Protein AF-D8QRM8-F1 (afdb_monomer)

pLDDT: mean 82.13, std 10.17, range [44.44, 94.38]

Secondary structure (DSSP, 8-state):
-------GGGTTHHHHHHHHHH-TTTHHHHHHHHHHHHHHH-TT--STTHHHHHHHHHHHHHHHHHHHHHH--SSSHHHHHHHHHHHHHIIIIIHHHHTT--HHHHHHHHHHHHHHHHHHHHHHHHTTPPPPHHHHHHHHHHHHT-

InterPro domains:
  IPR023175 Vta1/Callose synthase, N-terminal domain superfamily [G3DSA:1.25.40.270] (1-137)
  IPR039431 Vta1/callose synthase, N-terminal [PF04652] (28-131)

Radius of gyration: 15.78 Å; Cα contacts (8 Å, |Δi|>4): 119; chains: 1; bounding box: 40×34×38 Å

Organism: Selaginella moellendorffii (NCBI:txid88036)

Mean predicted aligned error: 7.05 Å

Solvent-accessible surface area (backbone atoms only — not comparable to full-atom values): 8288 Å² total; per-residue (Å²): 136,79,77,75,74,64,32,79,94,45,54,76,44,48,56,41,50,55,54,21,74,73,35,87,82,53,32,52,61,35,46,49,44,37,49,53,50,50,40,71,77,39,74,84,37,79,54,77,60,36,48,59,52,50,53,54,52,48,61,46,44,68,69,36,46,63,62,43,62,71,68,55,87,56,96,44,70,37,57,44,39,50,56,48,49,52,55,47,40,52,67,42,44,54,43,33,62,75,67,66,50,57,71,68,59,46,52,50,34,51,55,50,50,53,52,50,50,55,42,32,55,53,40,16,56,74,70,73,51,78,80,55,68,68,59,53,47,55,48,52,53,52,65,73,73,108

Foldseek 3Di:
DPDPPDAPLLVVLVLLQVLLVVDPQLVLLSLVVSLVVLCVSCVPLPGVCSVVVSVVSVVVSVVVVVVNVVSDPDPFSLVVLLVVLVVLCVVQAVVCVVVVHDPVSNVSSLVSSVSSVVSSVVRCVVVVHDHDPVSVVSVVVSVVVD

Sequence (146 aa):
FDSEVVPSSLGPIAAILRVAKTANEWLYLCRFYAYDRAHYDDPSSSGRGVRQFKTALLLRLEKDEEPSRLARRERSDAREMQRFYQNYYDKHVRASEADHQDRASLAKAYQTAGILFDVLTSVTRQDGAEVDSEVLFLFVVYVLAK

Structure (mmCIF, N/CA/C/O backbone):
data_AF-D8QRM8-F1
#
_entry.id   AF-D8QRM8-F1
#
loop_
_atom_site.group_PDB
_atom_site.id
_atom_site.type_symbol
_atom_site.label_atom_id
_atom_site.label_alt_id
_atom_site.label_comp_id
_atom_site.label_asym_id
_atom_site.label_entity_id
_atom_site.label_seq_id
_atom_site.pdbx_PDB_ins_code
_atom_site.Cartn_x
_atom_site.Cartn_y
_atom_site.Cartn_z
_atom_site.occupancy
_atom_site.B_iso_or_equiv
_atom_site.auth_seq_id
_atom_site.auth_comp_id
_atom_site.auth_asym_id
_atom_site.auth_atom_id
_atom_site.pdbx_PDB_model_num
ATOM 1 N N . PHE A 1 1 ? -0.800 -11.948 9.578 1.00 47.16 1 PHE A N 1
ATOM 2 C CA . PHE A 1 1 ? -1.708 -11.692 8.446 1.00 47.16 1 PHE A CA 1
ATOM 3 C C . PHE A 1 1 ? -1.037 -12.210 7.189 1.00 47.16 1 PHE A C 1
ATOM 5 O O . PHE A 1 1 ? -0.655 -11.458 6.302 1.00 47.16 1 PHE A O 1
ATOM 12 N N . ASP A 1 2 ? -0.819 -13.517 7.160 1.00 44.44 2 ASP A N 1
ATOM 13 C CA . ASP A 1 2 ? -0.579 -14.200 5.905 1.00 44.44 2 ASP A CA 1
ATOM 14 C C . ASP A 1 2 ? -1.957 -14.672 5.451 1.00 44.44 2 ASP A C 1
ATOM 16 O O . ASP A 1 2 ? -2.661 -15.340 6.202 1.00 44.44 2 ASP A O 1
ATOM 20 N N . SER A 1 3 ? -2.378 -14.207 4.275 1.00 46.16 3 SER A N 1
ATOM 21 C CA . SER A 1 3 ? -3.518 -14.749 3.530 1.00 46.16 3 SER A CA 1
ATOM 22 C C . SER A 1 3 ? -4.878 -14.826 4.239 1.00 46.16 3 SER A C 1
ATOM 24 O O . SER A 1 3 ? -5.581 -15.820 4.061 1.00 46.16 3 SER A O 1
ATOM 26 N N . GLU A 1 4 ? -5.332 -13.789 4.951 1.00 54.47 4 GLU A N 1
ATOM 27 C CA . GLU A 1 4 ? -6.791 -13.631 4.979 1.00 54.47 4 GLU A CA 1
ATOM 28 C C . GLU A 1 4 ? -7.234 -13.407 3.538 1.00 54.47 4 GLU A C 1
ATOM 30 O O . GLU A 1 4 ? -6.805 -12.464 2.869 1.00 54.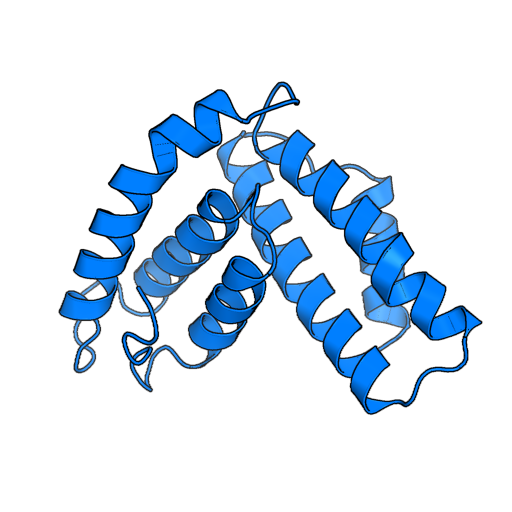47 4 GLU A O 1
ATOM 35 N N . VAL A 1 5 ? -7.990 -14.379 3.036 1.00 72.31 5 VAL A N 1
ATOM 36 C CA . VAL A 1 5 ? -8.502 -14.404 1.676 1.00 72.31 5 VAL A CA 1
ATOM 37 C C . VAL A 1 5 ? -9.318 -13.136 1.504 1.00 72.31 5 VAL A C 1
ATOM 39 O O . VAL A 1 5 ? -10.386 -12.997 2.098 1.00 72.31 5 VAL A O 1
ATOM 42 N N . VAL A 1 6 ? -8.784 -12.198 0.722 1.00 83.00 6 VAL A N 1
ATOM 43 C CA . VAL A 1 6 ? -9.521 -10.998 0.338 1.00 83.00 6 VAL A CA 1
ATOM 44 C C . VAL A 1 6 ? -10.848 -11.477 -0.250 1.00 83.00 6 VAL A C 1
ATOM 46 O O . VAL A 1 6 ? -10.819 -12.297 -1.176 1.00 83.00 6 VAL A O 1
ATOM 49 N N . PRO A 1 7 ? -11.998 -11.038 0.294 1.00 86.81 7 PRO A N 1
ATOM 50 C CA . PRO A 1 7 ? -13.297 -11.441 -0.219 1.00 86.81 7 PRO A CA 1
ATOM 51 C C . PRO A 1 7 ? -13.357 -11.241 -1.731 1.00 86.81 7 PRO A C 1
ATOM 53 O O . PRO A 1 7 ? -12.840 -10.250 -2.244 1.00 86.81 7 PRO A O 1
ATOM 56 N N . SER A 1 8 ? -13.994 -12.155 -2.463 1.00 85.19 8 SER A N 1
ATOM 57 C CA . SER A 1 8 ? -14.043 -12.087 -3.932 1.00 85.19 8 SER A CA 1
ATOM 58 C C . SER A 1 8 ? -14.671 -10.786 -4.445 1.00 85.19 8 SER A C 1
ATOM 60 O O . SER A 1 8 ? -14.282 -10.292 -5.500 1.00 85.19 8 SER A O 1
ATOM 62 N N . SER A 1 9 ? -15.594 -10.199 -3.676 1.00 84.25 9 SER A N 1
ATOM 63 C CA . SER A 1 9 ? -16.193 -8.885 -3.942 1.00 84.25 9 SER A CA 1
ATOM 64 C C . SER A 1 9 ? -15.204 -7.718 -3.835 1.00 84.25 9 SER A C 1
ATOM 66 O O . SER A 1 9 ? -15.473 -6.649 -4.365 1.00 84.25 9 SER A O 1
ATOM 68 N N . LEU A 1 10 ? -14.057 -7.919 -3.184 1.00 84.31 10 LEU A N 1
ATOM 69 C CA . LEU A 1 10 ? -12.993 -6.937 -2.970 1.00 84.31 10 LEU A CA 1
ATOM 70 C C . LEU A 1 10 ? -11.716 -7.295 -3.752 1.00 84.31 10 LEU A C 1
ATOM 72 O O . LEU A 1 10 ? -10.612 -6.911 -3.367 1.00 84.31 10 LEU A O 1
ATOM 76 N N . GLY A 1 11 ? -11.846 -8.026 -4.865 1.00 80.62 11 GLY A N 1
ATOM 77 C CA . GLY A 1 11 ? -10.725 -8.487 -5.696 1.00 80.62 11 GLY A CA 1
ATOM 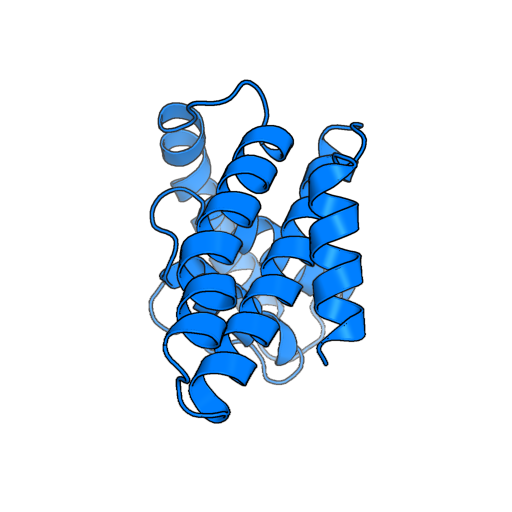78 C C . GLY A 1 11 ? -9.635 -7.437 -5.996 1.00 80.62 11 GLY A C 1
ATOM 79 O O . GLY A 1 11 ? -8.453 -7.755 -5.830 1.00 80.62 11 GLY A O 1
ATOM 80 N N . PRO A 1 12 ? -9.970 -6.182 -6.366 1.00 80.81 12 PRO A N 1
ATOM 81 C CA . PRO A 1 12 ? -8.976 -5.126 -6.593 1.00 80.81 12 PRO A CA 1
ATOM 82 C C . PRO A 1 12 ? -8.085 -4.822 -5.374 1.00 80.81 12 PRO A C 1
ATOM 84 O O . PRO A 1 12 ? -6.897 -4.532 -5.526 1.00 80.81 12 PRO A O 1
ATOM 87 N N . ILE A 1 13 ? -8.610 -4.977 -4.155 1.00 85.94 13 ILE A N 1
ATOM 88 C CA . ILE A 1 13 ? -7.898 -4.703 -2.893 1.00 85.94 13 ILE A CA 1
ATOM 89 C C . ILE A 1 13 ? -6.773 -5.714 -2.653 1.00 85.94 13 ILE A C 1
ATOM 91 O O . ILE A 1 13 ? -5.748 -5.394 -2.047 1.00 85.94 13 ILE A O 1
ATOM 95 N N . ALA A 1 14 ? -6.893 -6.920 -3.213 1.00 84.00 14 ALA A N 1
ATOM 96 C CA . ALA A 1 14 ? -5.841 -7.925 -3.143 1.00 84.00 14 ALA A CA 1
ATOM 97 C C . ALA A 1 14 ? -4.550 -7.480 -3.843 1.00 84.00 14 ALA A C 1
ATOM 99 O O . ALA A 1 14 ? -3.461 -7.903 -3.456 1.00 84.00 14 ALA A O 1
ATOM 100 N N . ALA A 1 15 ? -4.631 -6.633 -4.873 1.00 83.12 15 ALA A N 1
ATOM 101 C CA . ALA A 1 15 ? -3.439 -6.064 -5.496 1.00 83.12 15 ALA A CA 1
ATOM 102 C C . ALA A 1 15 ? -2.737 -5.075 -4.551 1.00 83.12 15 ALA A C 1
ATOM 104 O O . ALA A 1 15 ? -1.528 -5.187 -4.359 1.00 83.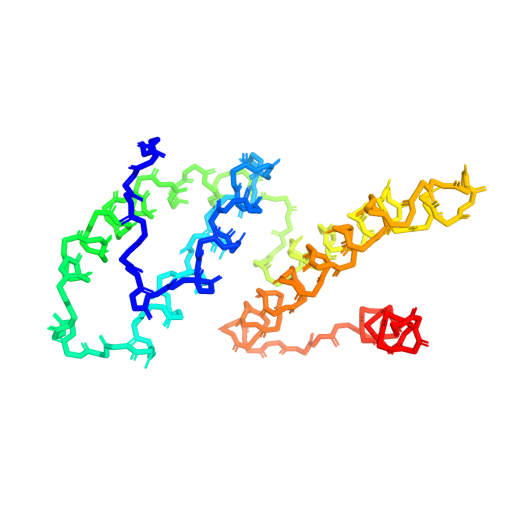12 15 ALA A O 1
ATOM 105 N N . ILE A 1 16 ? -3.498 -4.205 -3.881 1.00 85.56 16 ILE A N 1
ATOM 106 C CA . ILE A 1 16 ? -2.979 -3.221 -2.918 1.00 85.56 16 ILE A CA 1
ATOM 107 C C . ILE A 1 16 ? -2.267 -3.924 -1.756 1.00 85.56 16 ILE A C 1
ATOM 109 O O . ILE A 1 16 ? -1.126 -3.604 -1.431 1.00 85.56 16 ILE A O 1
ATOM 113 N N . LEU A 1 17 ? -2.894 -4.947 -1.170 1.00 84.81 17 LEU A N 1
ATOM 114 C CA . LEU A 1 17 ? -2.304 -5.692 -0.052 1.00 84.81 17 LEU A CA 1
ATOM 115 C C . LEU A 1 17 ? -1.060 -6.500 -0.452 1.00 84.81 17 LEU A C 1
ATOM 117 O O . LEU A 1 17 ? -0.145 -6.661 0.360 1.00 84.81 17 LEU A O 1
ATOM 121 N N . ARG A 1 18 ? -0.989 -6.983 -1.702 1.00 83.75 18 ARG A N 1
ATOM 122 C CA . ARG A 1 18 ? 0.227 -7.620 -2.237 1.00 83.75 18 ARG A CA 1
ATOM 123 C C . ARG A 1 18 ? 1.377 -6.624 -2.347 1.00 83.75 18 ARG A C 1
ATOM 125 O O . ARG A 1 18 ? 2.486 -6.966 -1.949 1.00 83.75 18 ARG A O 1
ATOM 132 N N . VAL A 1 19 ? 1.109 -5.412 -2.837 1.00 78.69 19 VAL A N 1
ATOM 133 C CA . VAL A 1 19 ? 2.105 -4.331 -2.885 1.00 78.69 19 VAL A CA 1
ATOM 134 C C . VAL A 1 19 ? 2.553 -3.967 -1.471 1.00 78.69 19 VAL A C 1
ATOM 136 O O . VAL A 1 19 ? 3.754 -3.930 -1.207 1.00 78.69 19 VAL A O 1
ATOM 139 N N . ALA A 1 20 ? 1.612 -3.826 -0.533 1.00 75.12 20 ALA A N 1
ATOM 140 C CA . ALA A 1 20 ? 1.917 -3.519 0.861 1.00 75.12 20 ALA A CA 1
ATOM 141 C C . ALA A 1 20 ? 2.930 -4.515 1.453 1.00 75.12 20 ALA A C 1
ATOM 143 O O . ALA A 1 20 ? 3.912 -4.096 2.051 1.00 75.12 20 ALA A O 1
ATOM 144 N N . LYS A 1 21 ? 2.773 -5.827 1.207 1.00 72.44 21 LYS A N 1
ATOM 145 C CA . LYS A 1 21 ? 3.690 -6.870 1.715 1.00 72.44 21 LYS A CA 1
ATOM 146 C C . LYS A 1 21 ? 5.151 -6.699 1.263 1.00 72.44 21 LYS A C 1
ATOM 148 O O . LYS A 1 21 ? 6.040 -7.228 1.920 1.00 72.44 21 LYS A O 1
ATOM 153 N N . THR A 1 22 ? 5.407 -5.982 0.169 1.00 65.25 22 THR A N 1
ATOM 154 C CA . THR A 1 22 ? 6.769 -5.734 -0.339 1.00 65.25 22 THR A CA 1
ATOM 155 C C . THR A 1 22 ? 7.444 -4.505 0.274 1.00 65.25 22 THR A C 1
ATOM 157 O O . THR A 1 22 ? 8.666 -4.392 0.218 1.00 65.25 22 THR A O 1
ATOM 160 N N . ALA A 1 23 ? 6.677 -3.604 0.893 1.00 61.34 23 ALA A N 1
ATOM 161 C CA . ALA A 1 23 ? 7.167 -2.352 1.455 1.00 61.34 23 ALA A CA 1
ATOM 162 C C . ALA A 1 23 ? 7.209 -2.448 2.987 1.00 61.34 23 ALA A C 1
ATOM 164 O O . ALA A 1 23 ? 6.234 -2.136 3.663 1.00 61.34 23 ALA A O 1
ATOM 165 N N . ASN A 1 24 ? 8.339 -2.894 3.545 1.00 62.03 24 ASN A N 1
ATOM 166 C CA . ASN A 1 24 ? 8.480 -3.101 4.994 1.00 62.03 24 ASN A CA 1
ATOM 167 C C . ASN A 1 24 ? 8.275 -1.813 5.827 1.00 62.03 24 ASN A C 1
ATOM 169 O O . ASN A 1 24 ? 7.760 -1.907 6.935 1.00 62.03 24 ASN A O 1
ATOM 173 N N . GLU A 1 25 ? 8.629 -0.631 5.302 1.00 59.03 25 GLU A N 1
ATOM 174 C CA . GLU A 1 25 ? 8.552 0.656 6.029 1.00 59.03 25 GLU A CA 1
ATOM 175 C C . GLU A 1 25 ? 7.219 1.417 5.821 1.00 59.03 25 GLU A C 1
ATOM 177 O O . GLU A 1 25 ? 6.791 2.146 6.706 1.00 59.03 25 GLU A O 1
ATOM 182 N N . TRP A 1 26 ? 6.507 1.195 4.704 1.00 66.88 26 TRP A N 1
ATOM 183 C CA . TRP A 1 26 ? 5.264 1.918 4.318 1.00 66.88 26 TRP A CA 1
ATOM 184 C C . TRP A 1 26 ? 4.005 1.056 4.373 1.00 66.88 26 TRP A C 1
ATOM 186 O O . TRP A 1 26 ? 2.933 1.414 3.875 1.00 66.88 26 TRP A O 1
ATOM 196 N N . LEU A 1 27 ? 4.162 -0.117 4.973 1.00 74.75 27 LEU A N 1
ATOM 197 C CA . LEU A 1 27 ? 3.166 -1.161 5.105 1.00 74.75 27 LEU A CA 1
ATOM 198 C C . LEU A 1 27 ? 1.832 -0.631 5.640 1.00 74.75 27 LEU A C 1
ATOM 200 O O . LEU A 1 27 ? 0.770 -1.058 5.188 1.00 74.75 27 LEU A O 1
ATOM 204 N N . TYR A 1 28 ? 1.905 0.315 6.575 1.00 85.94 28 TYR A N 1
ATOM 205 C CA . TYR A 1 28 ? 0.753 0.948 7.197 1.00 85.94 28 TYR A CA 1
ATOM 206 C C . TYR A 1 28 ? -0.067 1.786 6.212 1.00 85.94 28 TYR A C 1
ATOM 208 O O . TYR A 1 28 ? -1.257 1.527 6.077 1.00 85.94 28 TYR A O 1
ATOM 216 N N . LEU A 1 29 ? 0.547 2.702 5.450 1.00 88.19 29 LEU A N 1
ATOM 217 C CA . LEU A 1 29 ? -0.179 3.584 4.521 1.00 88.19 29 LEU A CA 1
ATOM 218 C C . LEU A 1 29 ? -0.897 2.793 3.420 1.00 88.19 29 LEU A C 1
ATOM 220 O O . LEU A 1 29 ? -2.067 3.035 3.129 1.00 88.19 29 LEU A O 1
ATOM 224 N N . CYS A 1 30 ? -0.234 1.777 2.861 1.00 89.00 30 CYS A N 1
ATOM 225 C CA . CYS A 1 30 ? -0.857 0.910 1.860 1.00 89.00 30 CYS A CA 1
ATOM 226 C C . CYS A 1 30 ? -1.998 0.062 2.453 1.00 89.00 30 CYS A C 1
ATOM 228 O O . CYS A 1 30 ? -3.017 -0.150 1.795 1.00 89.00 30 CYS A O 1
ATOM 230 N N . ARG A 1 31 ? -1.856 -0.432 3.694 1.00 90.12 31 ARG A N 1
ATOM 231 C CA . ARG A 1 31 ? -2.927 -1.170 4.391 1.00 90.12 31 ARG A CA 1
ATOM 232 C C . ARG A 1 31 ? -4.094 -0.265 4.767 1.00 90.12 31 ARG A C 1
ATOM 234 O O . ARG A 1 31 ? -5.236 -0.707 4.681 1.00 90.12 31 ARG A O 1
ATOM 241 N N . PHE A 1 32 ? -3.816 0.976 5.150 1.00 90.25 32 PHE A N 1
ATOM 242 C CA . PHE A 1 32 ? -4.832 1.957 5.498 1.00 90.25 32 PHE A CA 1
ATOM 243 C C . PHE A 1 32 ? -5.653 2.309 4.263 1.00 90.25 32 PHE A C 1
ATOM 245 O O . PHE A 1 32 ? -6.874 2.198 4.290 1.00 90.25 32 PHE A O 1
ATOM 252 N N . TYR A 1 33 ? -4.985 2.579 3.139 1.00 90.81 33 TYR A N 1
ATOM 253 C CA . TYR A 1 33 ? -5.650 2.773 1.853 1.00 90.81 33 TYR A CA 1
ATOM 254 C C . TYR A 1 33 ? -6.480 1.549 1.428 1.00 90.81 33 TYR A C 1
ATOM 256 O O . TYR A 1 33 ? -7.612 1.693 0.973 1.00 90.81 33 TYR A O 1
ATOM 264 N N . ALA A 1 34 ? -5.968 0.327 1.621 1.00 91.69 34 ALA A N 1
ATOM 265 C CA . ALA A 1 34 ? -6.732 -0.893 1.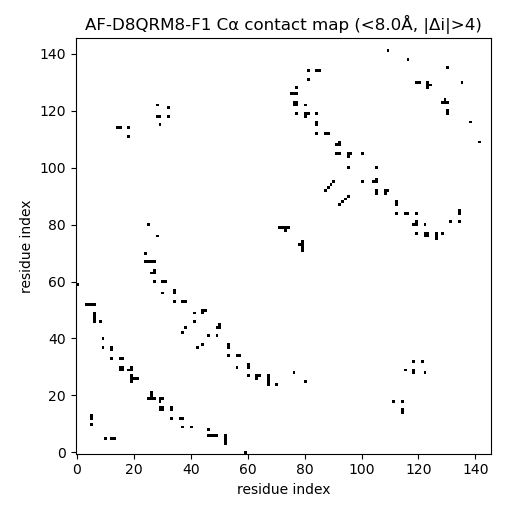352 1.00 91.69 34 ALA A CA 1
ATOM 266 C C . ALA A 1 34 ? -7.997 -1.005 2.223 1.00 91.69 34 ALA A C 1
ATOM 268 O O . ALA A 1 34 ? -9.043 -1.432 1.730 1.00 91.69 34 ALA A O 1
ATOM 269 N N . TYR A 1 35 ? -7.915 -0.627 3.502 1.00 91.81 35 TYR A N 1
ATOM 270 C CA . TYR A 1 35 ? -9.065 -0.595 4.403 1.00 91.81 35 TYR A CA 1
ATOM 271 C C . TYR A 1 35 ? -10.081 0.470 3.984 1.00 91.81 35 TYR A C 1
ATOM 273 O O . TYR A 1 35 ? -11.265 0.157 3.866 1.00 91.81 35 TYR A O 1
ATOM 281 N N . ASP A 1 36 ? -9.622 1.691 3.713 1.00 91.50 36 ASP A N 1
ATOM 282 C CA . ASP A 1 36 ? -10.467 2.804 3.279 1.00 91.50 36 ASP A CA 1
ATOM 283 C C . ASP A 1 36 ? -11.191 2.464 1.971 1.00 91.50 36 ASP A C 1
ATOM 285 O O . ASP A 1 36 ? -12.410 2.596 1.867 1.00 91.50 36 ASP A O 1
ATOM 289 N N . ARG A 1 37 ? -10.478 1.858 1.013 1.00 91.44 37 ARG A N 1
ATOM 290 C CA . ARG A 1 37 ? -11.079 1.370 -0.229 1.00 91.44 37 ARG A CA 1
ATOM 291 C C . ARG A 1 37 ? -12.114 0.275 0.013 1.00 91.44 37 ARG A C 1
ATOM 293 O O . ARG A 1 37 ? -13.195 0.323 -0.566 1.00 91.44 37 ARG A O 1
ATOM 300 N N . ALA A 1 38 ? -11.830 -0.683 0.897 1.00 91.75 38 ALA A N 1
ATOM 301 C CA . ALA A 1 38 ? -12.803 -1.710 1.272 1.00 91.75 38 ALA A CA 1
ATOM 302 C C . ALA A 1 38 ? -14.041 -1.088 1.922 1.00 91.75 38 ALA A C 1
ATOM 304 O O . ALA A 1 38 ? -15.161 -1.566 1.724 1.00 91.75 38 ALA A O 1
ATOM 305 N N . HIS A 1 39 ? -13.844 -0.056 2.746 1.00 92.25 39 HIS A N 1
ATOM 306 C CA . HIS A 1 39 ? -14.920 0.689 3.378 1.00 92.25 39 HIS A CA 1
ATOM 307 C C . HIS A 1 39 ? -15.781 1.409 2.345 1.00 92.25 39 HIS A C 1
ATOM 309 O O . HIS A 1 39 ? -16.992 1.232 2.377 1.00 92.25 39 HIS A O 1
ATOM 315 N N . TYR A 1 40 ? -15.164 2.104 1.391 1.00 90.69 40 TYR A N 1
ATOM 316 C CA . TYR A 1 40 ? -15.846 2.767 0.284 1.00 90.69 40 TYR A CA 1
ATOM 317 C C . TYR A 1 40 ? -16.642 1.794 -0.601 1.00 90.69 40 TYR A C 1
ATOM 319 O O . TYR A 1 40 ? -17.795 2.068 -0.923 1.00 90.69 40 TYR A O 1
ATOM 327 N N . ASP A 1 41 ? -16.053 0.648 -0.958 1.00 90.75 41 ASP A N 1
ATOM 328 C CA . ASP A 1 41 ? -16.665 -0.314 -1.886 1.00 90.75 41 ASP A CA 1
ATOM 329 C C . ASP A 1 41 ? -17.841 -1.104 -1.253 1.00 90.75 41 ASP A C 1
ATOM 331 O O . ASP A 1 41 ? -18.766 -1.500 -1.959 1.00 90.75 41 ASP A O 1
ATOM 335 N N . ASP A 1 42 ? -17.850 -1.332 0.069 1.00 91.62 42 ASP A N 1
ATOM 336 C CA . ASP A 1 42 ? -18.980 -1.973 0.778 1.00 91.62 42 ASP A CA 1
ATOM 337 C C . ASP A 1 42 ? -19.170 -1.403 2.196 1.00 91.62 42 ASP A C 1
ATOM 339 O O . ASP A 1 42 ? -18.837 -2.072 3.183 1.00 91.62 42 ASP A O 1
ATOM 343 N N . PRO A 1 43 ? -19.710 -0.181 2.347 1.00 93.06 43 PRO A N 1
ATOM 344 C CA . PRO A 1 43 ? -19.780 0.505 3.641 1.00 93.06 43 PRO A CA 1
ATOM 345 C C . PRO A 1 43 ? -20.526 -0.301 4.710 1.00 93.06 43 PRO A C 1
ATOM 347 O O . PRO A 1 43 ? -20.107 -0.370 5.866 1.00 93.06 43 PRO A O 1
ATOM 350 N N . SER A 1 44 ? -21.591 -0.997 4.300 1.00 94.38 44 SER A N 1
ATOM 351 C CA . SER A 1 44 ? -22.422 -1.833 5.175 1.00 94.38 44 SER A CA 1
ATOM 352 C C . SER A 1 44 ? -21.801 -3.188 5.539 1.00 94.38 44 SER A C 1
ATOM 354 O O . SER A 1 44 ? -22.309 -3.880 6.420 1.00 94.38 44 SER A O 1
ATOM 356 N N . SER A 1 45 ? -20.686 -3.564 4.902 1.00 94.06 45 SER A N 1
ATOM 357 C CA . SER A 1 45 ? -20.038 -4.875 5.053 1.00 94.06 45 SER A CA 1
ATOM 358 C C . SER A 1 45 ? -20.989 -6.050 4.783 1.00 94.06 45 SER A C 1
ATOM 360 O O . SER A 1 45 ? -20.980 -7.049 5.506 1.00 94.06 45 SER A O 1
ATOM 362 N N . SER A 1 46 ? -21.830 -5.897 3.761 1.00 92.12 46 SER A N 1
ATOM 363 C CA . SER A 1 46 ? -22.875 -6.846 3.361 1.00 92.12 46 SER A CA 1
ATOM 364 C C . SER A 1 46 ? -22.335 -8.054 2.589 1.00 92.12 46 SER A C 1
ATOM 366 O O . SER A 1 46 ? -22.938 -9.131 2.604 1.00 92.12 46 SER A O 1
ATOM 368 N N . GLY A 1 47 ? -21.181 -7.903 1.937 1.00 90.50 47 GLY A N 1
ATOM 369 C CA . GLY A 1 47 ? -20.516 -8.968 1.208 1.00 90.50 47 GLY A CA 1
ATOM 370 C C . GLY A 1 47 ? -20.040 -10.088 2.131 1.00 90.50 47 GLY A C 1
ATOM 371 O O . GLY A 1 47 ? -19.582 -9.871 3.259 1.00 90.50 47 GLY A O 1
ATOM 372 N N . ARG A 1 48 ? -20.102 -11.327 1.633 1.00 91.88 48 ARG A N 1
ATOM 373 C CA . ARG A 1 48 ? -19.641 -12.503 2.379 1.00 91.88 48 ARG A CA 1
ATOM 374 C C . ARG A 1 48 ? -18.182 -12.321 2.811 1.00 91.88 48 ARG A C 1
ATOM 376 O O . ARG A 1 48 ? -17.307 -12.131 1.975 1.00 91.88 48 ARG A O 1
ATOM 383 N N . GLY A 1 49 ? -17.928 -12.412 4.116 1.00 90.88 49 GLY A N 1
ATOM 384 C CA . GLY A 1 49 ? -16.584 -12.301 4.694 1.00 90.88 49 GLY A CA 1
ATOM 385 C C . GLY A 1 49 ? -16.023 -10.874 4.776 1.00 90.88 49 GLY A C 1
ATOM 386 O O . GLY A 1 49 ? -14.984 -10.685 5.400 1.00 90.88 49 GLY A O 1
ATOM 387 N N . VAL A 1 50 ? -16.707 -9.856 4.232 1.00 92.81 50 VAL A N 1
ATOM 388 C CA . VAL A 1 50 ? -16.210 -8.465 4.211 1.00 92.81 50 VAL A CA 1
ATOM 389 C C . VAL A 1 50 ? -16.041 -7.899 5.615 1.00 92.81 50 VAL A C 1
ATOM 391 O O . VAL A 1 50 ? -15.010 -7.300 5.910 1.00 92.81 50 VAL A O 1
ATOM 394 N N . ARG A 1 51 ? -17.012 -8.125 6.509 1.00 94.19 51 ARG A N 1
ATOM 395 C CA . ARG A 1 51 ? -16.917 -7.654 7.898 1.00 94.19 51 ARG A CA 1
ATOM 396 C C . ARG A 1 51 ? -15.708 -8.245 8.622 1.00 94.19 51 ARG A C 1
ATOM 398 O O . ARG A 1 51 ? -14.974 -7.506 9.264 1.00 94.19 51 ARG A O 1
ATOM 405 N N . GLN A 1 52 ? -15.500 -9.556 8.498 1.00 93.00 52 GLN A N 1
ATOM 406 C CA . GLN A 1 52 ? -14.379 -10.258 9.132 1.00 93.00 52 GLN A CA 1
ATOM 407 C C . GLN A 1 52 ? -13.046 -9.714 8.618 1.00 93.00 52 GLN A C 1
ATOM 409 O O . GLN A 1 52 ? -12.217 -9.291 9.417 1.00 93.00 52 GLN A O 1
ATOM 414 N N . PHE A 1 53 ? -12.913 -9.620 7.293 1.00 91.81 53 PHE A N 1
ATOM 415 C CA . PHE A 1 53 ? -11.744 -9.052 6.632 1.00 91.81 53 PHE A CA 1
ATOM 416 C C . PHE A 1 53 ? -11.439 -7.622 7.109 1.00 91.81 53 PHE A C 1
ATOM 418 O O . PHE A 1 53 ? -10.312 -7.324 7.495 1.00 91.81 53 PHE A O 1
ATOM 425 N N . LYS A 1 54 ? -12.442 -6.733 7.141 1.00 92.00 54 LYS A N 1
ATOM 426 C CA . LYS A 1 54 ? -12.269 -5.347 7.607 1.00 92.00 54 LYS A CA 1
ATOM 427 C C . LYS A 1 54 ? -11.848 -5.276 9.066 1.00 92.00 54 LYS A C 1
ATOM 429 O O . LYS A 1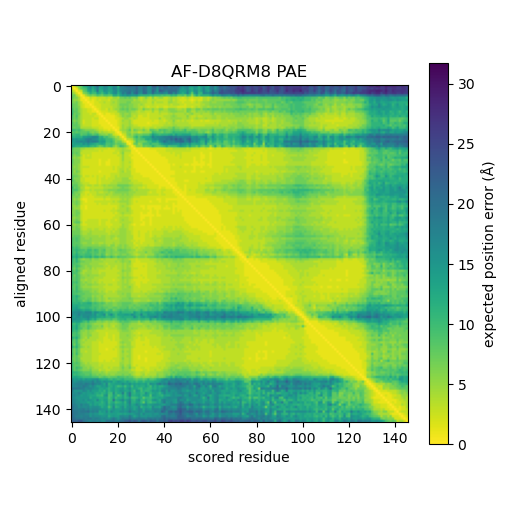 54 ? -10.917 -4.547 9.385 1.00 92.00 54 LYS A O 1
ATOM 434 N N . THR A 1 55 ? -12.511 -6.030 9.943 1.00 93.38 55 THR A N 1
ATOM 435 C CA . THR A 1 55 ? -12.166 -6.076 11.369 1.00 93.38 55 THR A CA 1
ATOM 436 C C . THR A 1 55 ? -10.725 -6.528 11.565 1.00 93.38 55 THR A C 1
ATOM 438 O O . THR A 1 55 ? -9.977 -5.919 12.321 1.00 93.38 55 THR A O 1
ATOM 441 N N . ALA A 1 56 ? -10.315 -7.571 10.860 1.00 91.38 56 ALA A N 1
ATOM 442 C CA . ALA A 1 56 ? -8.987 -8.127 11.001 1.00 91.38 56 ALA A CA 1
ATOM 443 C C . ALA A 1 56 ? -7.902 -7.205 10.405 1.00 91.38 56 ALA A C 1
ATOM 445 O O . ALA A 1 56 ? -6.840 -7.035 11.012 1.00 91.38 56 ALA A O 1
ATOM 446 N N . LEU A 1 57 ? -8.187 -6.538 9.280 1.00 90.94 57 LEU A N 1
ATOM 447 C CA . LEU A 1 57 ? -7.314 -5.508 8.710 1.00 90.94 57 LEU A CA 1
ATOM 448 C C . LEU A 1 57 ? -7.182 -4.293 9.643 1.00 90.94 57 LEU A C 1
ATOM 450 O O . LEU A 1 57 ? -6.071 -3.801 9.828 1.00 90.94 57 LEU A O 1
ATOM 454 N N . LEU A 1 58 ? -8.269 -3.861 10.289 1.00 92.00 58 LEU A N 1
ATOM 455 C CA . LEU A 1 58 ? -8.255 -2.769 11.267 1.00 92.00 58 LEU A CA 1
ATOM 456 C C . LEU A 1 58 ? -7.404 -3.112 12.498 1.00 92.00 58 LEU A C 1
ATOM 458 O O . LEU A 1 58 ? -6.495 -2.364 12.841 1.00 92.00 58 LEU A O 1
ATOM 462 N N . LEU A 1 59 ? -7.599 -4.298 13.085 1.00 91.31 59 LEU A N 1
ATOM 463 C CA . LEU A 1 59 ? -6.767 -4.794 14.192 1.00 91.31 59 LEU A CA 1
ATOM 464 C C . LEU A 1 59 ? -5.282 -4.881 13.821 1.00 91.31 59 LEU A C 1
ATOM 466 O O . LEU A 1 59 ? -4.405 -4.861 14.689 1.00 91.31 59 LEU A O 1
ATOM 470 N N . ARG A 1 60 ? -4.974 -5.062 12.533 1.00 88.88 60 ARG A N 1
ATOM 471 C CA . ARG A 1 60 ? -3.595 -5.053 12.057 1.00 88.88 60 ARG A CA 1
ATOM 472 C C . ARG A 1 60 ? -3.051 -3.631 11.941 1.00 88.88 60 ARG A C 1
ATOM 474 O O . ARG A 1 60 ? -1.914 -3.423 12.351 1.00 88.88 60 ARG A O 1
ATOM 481 N N . LEU A 1 61 ? -3.851 -2.691 11.443 1.00 90.12 61 LEU A N 1
ATOM 482 C CA . LEU A 1 61 ? -3.494 -1.274 11.374 1.00 90.12 61 LEU A CA 1
ATOM 483 C C . LEU A 1 61 ? -3.165 -0.707 12.755 1.00 90.12 61 LEU A C 1
ATOM 485 O O . LEU A 1 61 ? -2.101 -0.123 12.908 1.00 90.12 61 LEU A O 1
ATOM 489 N N . GLU A 1 62 ? -3.987 -0.992 13.766 1.00 90.50 62 GLU A N 1
ATOM 490 C CA . GLU A 1 62 ? -3.741 -0.573 15.157 1.00 90.50 62 GLU A CA 1
ATOM 491 C C . GLU A 1 62 ? -2.374 -1.049 15.681 1.00 90.50 62 GLU A C 1
ATOM 493 O O . GLU A 1 62 ? -1.684 -0.343 16.411 1.00 90.50 62 GLU A O 1
ATOM 498 N N . LYS A 1 63 ? -1.940 -2.253 15.285 1.00 88.94 63 LYS A N 1
ATOM 499 C CA . LYS A 1 63 ? -0.632 -2.807 15.681 1.00 88.94 63 LYS A CA 1
ATOM 500 C C . LYS A 1 63 ? 0.535 -2.200 14.912 1.00 88.94 63 LYS A C 1
ATOM 502 O O . LYS A 1 63 ? 1.657 -2.205 15.413 1.00 88.94 63 LYS A O 1
ATOM 507 N N . ASP A 1 64 ? 0.291 -1.764 13.682 1.00 86.38 64 ASP A N 1
ATOM 508 C CA . ASP A 1 64 ? 1.315 -1.213 12.800 1.00 86.38 64 ASP A CA 1
ATOM 509 C C . ASP A 1 64 ? 1.485 0.306 12.979 1.00 86.38 64 ASP A C 1
ATOM 511 O O . ASP A 1 64 ? 2.527 0.830 12.589 1.00 86.38 64 ASP A O 1
ATOM 515 N N . GLU A 1 65 ? 0.509 1.005 13.569 1.00 85.69 65 GLU A N 1
ATOM 516 C CA . GLU A 1 65 ? 0.478 2.470 13.682 1.00 85.69 65 GLU A CA 1
ATOM 517 C C . GLU A 1 65 ? 1.682 3.035 14.449 1.00 85.69 65 GLU A C 1
ATOM 519 O O . GLU A 1 65 ? 2.455 3.814 13.891 1.00 85.69 65 GLU A O 1
ATOM 524 N N . GLU A 1 66 ? 1.890 2.615 15.701 1.00 85.81 66 GLU A N 1
ATOM 525 C CA . GLU A 1 66 ? 3.003 3.106 16.529 1.00 85.81 66 GLU A CA 1
ATOM 526 C C . GLU A 1 66 ? 4.381 2.815 15.902 1.00 85.81 66 GLU A C 1
ATOM 528 O O . GLU A 1 66 ? 5.162 3.755 15.734 1.00 85.81 66 GLU A O 1
ATOM 533 N N . PRO A 1 67 ? 4.701 1.573 15.476 1.00 84.94 67 PRO A N 1
ATOM 534 C CA . PRO A 1 67 ? 5.955 1.297 14.776 1.00 84.94 67 PRO A CA 1
ATOM 535 C C . PRO A 1 67 ? 6.153 2.148 13.520 1.00 84.94 67 PRO A C 1
ATOM 537 O O . PRO A 1 67 ? 7.261 2.622 13.280 1.00 84.94 67 PRO A O 1
ATOM 540 N N . SER A 1 68 ? 5.094 2.372 12.736 1.00 83.69 68 SER A N 1
ATOM 541 C CA . SER A 1 68 ? 5.176 3.177 11.511 1.00 83.69 68 SER A CA 1
ATOM 542 C C . SER A 1 68 ? 5.419 4.649 11.830 1.00 83.69 68 SER A C 1
ATOM 544 O O . SER A 1 68 ? 6.251 5.291 11.193 1.00 83.69 68 SER A O 1
ATOM 546 N N . ARG A 1 69 ? 4.766 5.174 12.873 1.00 81.81 69 ARG A N 1
ATOM 547 C CA . ARG A 1 69 ? 4.984 6.544 13.348 1.00 81.81 69 ARG A CA 1
ATOM 548 C C . ARG A 1 69 ? 6.407 6.747 13.870 1.00 81.81 69 ARG A C 1
ATOM 550 O O . ARG A 1 69 ? 6.988 7.800 13.627 1.00 81.81 69 ARG A O 1
ATOM 557 N N . LEU A 1 70 ? 6.972 5.755 14.561 1.00 83.94 70 LEU A N 1
ATOM 558 C CA . LEU A 1 70 ? 8.354 5.790 15.058 1.00 83.94 70 LEU A CA 1
ATOM 559 C C . LEU A 1 70 ? 9.395 5.638 13.941 1.00 83.94 70 LEU A C 1
ATOM 561 O O . LEU A 1 70 ? 10.481 6.203 14.042 1.00 83.94 70 LEU A O 1
ATOM 565 N N . ALA A 1 71 ? 9.079 4.884 12.886 1.00 82.62 71 ALA A N 1
ATOM 566 C CA . ALA A 1 71 ? 9.957 4.691 11.733 1.00 82.62 71 ALA A CA 1
ATOM 567 C C . ALA A 1 71 ? 9.955 5.880 10.755 1.00 82.62 71 ALA A C 1
ATOM 569 O O . ALA A 1 71 ? 10.787 5.914 9.844 1.00 82.62 71 ALA A O 1
ATOM 570 N N . ARG A 1 72 ? 9.037 6.839 10.935 1.00 80.44 72 ARG A N 1
ATOM 571 C CA . ARG A 1 72 ? 8.874 8.008 10.070 1.00 80.44 72 ARG A CA 1
ATOM 572 C C . ARG A 1 72 ? 10.161 8.848 10.030 1.00 80.44 72 ARG A C 1
ATOM 574 O O . ARG A 1 72 ? 10.724 9.219 11.058 1.00 80.44 72 ARG A O 1
ATOM 581 N N . ARG A 1 73 ? 10.622 9.145 8.819 1.00 82.00 73 ARG A N 1
ATOM 582 C CA . ARG A 1 73 ? 11.817 9.924 8.467 1.00 82.00 73 ARG A CA 1
ATOM 583 C C . ARG A 1 73 ? 11.472 11.315 7.931 1.00 82.00 73 ARG A C 1
ATOM 585 O O . ARG A 1 73 ? 12.297 12.221 8.026 1.00 82.00 73 ARG A O 1
ATOM 592 N N . GLU A 1 74 ? 10.276 11.492 7.384 1.00 84.06 74 GLU A N 1
ATOM 593 C CA . GLU A 1 74 ? 9.759 12.749 6.855 1.00 84.06 74 GLU A CA 1
ATOM 594 C C . GLU A 1 74 ? 8.727 13.380 7.797 1.00 84.06 74 GLU A C 1
ATOM 596 O O . GLU A 1 74 ? 8.265 12.8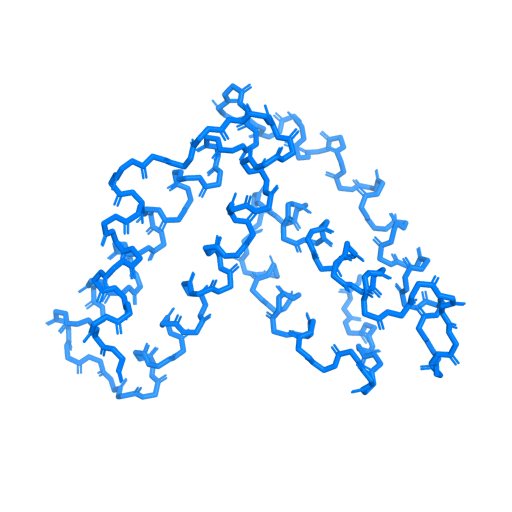07 8.782 1.00 84.06 74 GLU A O 1
ATOM 601 N N . ARG A 1 75 ? 8.357 14.626 7.500 1.00 82.62 75 ARG A N 1
ATOM 602 C CA . ARG A 1 75 ? 7.485 15.427 8.372 1.00 82.62 75 ARG A CA 1
ATOM 603 C C . ARG A 1 75 ? 5.998 15.082 8.267 1.00 82.62 75 ARG A C 1
ATOM 605 O O . ARG A 1 75 ? 5.234 15.522 9.119 1.00 82.62 75 ARG A O 1
ATOM 612 N N . SER A 1 76 ? 5.590 14.351 7.232 1.00 85.12 76 SER A N 1
ATOM 613 C CA . SER A 1 76 ? 4.201 13.937 7.019 1.00 85.12 76 SER A CA 1
ATOM 614 C C . SER A 1 76 ? 4.139 12.663 6.180 1.00 85.12 76 SER A C 1
ATOM 616 O O . SER A 1 76 ? 5.094 12.348 5.463 1.00 85.12 76 SER A O 1
ATOM 618 N N . ASP A 1 77 ? 3.011 11.958 6.243 1.00 85.12 77 ASP A N 1
ATOM 619 C CA . ASP A 1 77 ? 2.809 10.718 5.494 1.00 85.12 77 ASP A CA 1
ATOM 620 C C . ASP A 1 77 ? 2.796 10.970 3.980 1.00 85.12 77 ASP A C 1
ATOM 622 O O . ASP A 1 77 ? 3.291 10.146 3.209 1.00 85.12 77 ASP A O 1
ATOM 626 N N . ALA A 1 78 ? 2.325 12.143 3.537 1.00 86.56 78 ALA A N 1
ATOM 627 C CA . ALA A 1 78 ? 2.394 12.535 2.133 1.00 86.56 78 ALA A CA 1
ATOM 628 C C . ALA A 1 78 ? 3.841 12.600 1.625 1.00 86.56 78 ALA A C 1
ATOM 630 O O . ALA A 1 78 ? 4.141 12.045 0.570 1.00 86.56 78 ALA A O 1
ATOM 631 N N . ARG A 1 79 ? 4.754 13.231 2.376 1.00 86.19 79 ARG A N 1
ATOM 632 C CA . ARG A 1 79 ? 6.166 13.341 1.965 1.00 86.19 79 ARG A CA 1
ATOM 633 C C . ARG A 1 79 ? 6.867 11.994 1.930 1.00 86.19 79 ARG A C 1
ATOM 635 O O . ARG A 1 79 ? 7.637 11.731 1.008 1.00 86.19 79 ARG A O 1
ATOM 642 N N . GLU A 1 80 ? 6.566 11.135 2.896 1.00 86.38 80 GLU A N 1
ATOM 643 C CA . GLU A 1 80 ? 7.065 9.765 2.885 1.00 86.38 80 GLU A CA 1
ATOM 644 C C . GLU A 1 80 ? 6.635 9.015 1.632 1.00 86.38 80 GLU A C 1
ATOM 646 O O . GLU A 1 80 ? 7.450 8.407 0.932 1.00 86.38 80 GLU A O 1
ATOM 651 N N . MET A 1 81 ? 5.344 9.103 1.314 1.00 87.38 81 MET A N 1
ATOM 652 C CA . MET A 1 81 ? 4.783 8.397 0.180 1.00 87.38 81 MET A CA 1
ATOM 653 C C . MET A 1 81 ? 5.298 8.960 -1.153 1.00 87.38 81 MET A C 1
ATOM 655 O O . MET A 1 81 ? 5.541 8.189 -2.081 1.00 87.38 81 MET A O 1
ATOM 659 N N . GLN A 1 82 ? 5.548 10.273 -1.245 1.00 87.44 82 GLN A N 1
ATOM 660 C CA . GLN A 1 82 ? 6.185 10.901 -2.412 1.00 87.44 82 GLN A CA 1
ATOM 661 C C . GLN A 1 82 ? 7.597 10.358 -2.627 1.00 87.44 82 GLN A C 1
ATOM 663 O O . GLN A 1 82 ? 7.919 9.863 -3.709 1.00 87.44 82 GLN A O 1
ATOM 668 N N . ARG A 1 83 ? 8.425 10.386 -1.577 1.00 86.62 83 ARG A N 1
ATOM 669 C CA . ARG A 1 83 ? 9.799 9.881 -1.625 1.00 86.62 83 ARG A CA 1
ATOM 670 C C . ARG A 1 83 ? 9.834 8.396 -1.972 1.00 86.62 83 ARG A C 1
ATOM 672 O O . ARG A 1 83 ? 10.698 7.944 -2.726 1.00 86.62 83 ARG A O 1
ATOM 679 N N . PHE A 1 84 ? 8.904 7.618 -1.429 1.00 85.62 84 PHE A N 1
ATOM 680 C CA . PHE A 1 84 ? 8.780 6.206 -1.760 1.00 85.62 84 PHE A CA 1
ATOM 681 C C . PHE A 1 84 ? 8.404 5.993 -3.227 1.00 85.62 84 PHE A C 1
ATOM 683 O O . PHE A 1 84 ? 9.047 5.192 -3.905 1.00 85.62 84 PHE A O 1
ATOM 690 N N . TYR A 1 85 ? 7.408 6.727 -3.724 1.00 87.50 85 TYR A N 1
ATOM 691 C CA . TYR A 1 85 ? 6.965 6.645 -5.112 1.00 87.50 85 TYR A CA 1
ATOM 692 C C . TYR A 1 85 ? 8.107 6.947 -6.091 1.00 87.50 85 TYR A C 1
ATOM 694 O O . TYR A 1 85 ? 8.345 6.161 -7.007 1.00 87.50 85 TYR A O 1
ATOM 702 N N . GLN A 1 86 ? 8.868 8.020 -5.852 1.00 87.56 86 GLN A N 1
ATOM 703 C CA . GLN A 1 86 ? 10.045 8.376 -6.655 1.00 87.56 86 GLN A CA 1
ATOM 704 C C . GLN A 1 86 ? 11.091 7.250 -6.655 1.00 87.56 86 GLN A C 1
ATOM 706 O O . GLN A 1 86 ? 11.493 6.768 -7.714 1.00 87.56 86 GLN A O 1
ATOM 711 N N . ASN A 1 87 ? 11.463 6.752 -5.469 1.00 87.31 87 ASN A N 1
ATOM 712 C CA . ASN A 1 87 ? 12.424 5.654 -5.336 1.00 87.31 87 ASN A CA 1
ATOM 713 C C . ASN A 1 87 ? 11.958 4.367 -6.031 1.00 87.31 87 ASN A C 1
ATOM 715 O O . ASN A 1 87 ? 12.778 3.635 -6.586 1.00 87.31 87 ASN A O 1
ATOM 719 N N . TYR A 1 88 ? 10.662 4.056 -5.961 1.00 87.69 88 TYR A N 1
ATOM 720 C CA . TYR A 1 88 ? 10.086 2.898 -6.635 1.00 87.69 88 TYR A CA 1
ATOM 721 C C . TYR A 1 88 ? 10.174 3.058 -8.153 1.00 87.69 88 TYR A C 1
ATOM 723 O O . TYR A 1 88 ? 10.625 2.142 -8.841 1.00 87.69 88 TYR A O 1
ATOM 731 N N . TYR A 1 89 ? 9.782 4.227 -8.664 1.00 86.62 89 TYR A N 1
ATOM 732 C CA . TYR A 1 89 ? 9.790 4.527 -10.090 1.00 86.62 89 TYR A CA 1
ATOM 733 C C . TYR A 1 89 ? 11.196 4.390 -10.685 1.00 86.62 89 TYR A C 1
ATOM 735 O O . TYR A 1 89 ? 11.380 3.703 -11.689 1.00 86.62 89 TYR A O 1
ATOM 743 N N . ASP A 1 90 ? 12.208 4.958 -10.030 1.00 86.94 90 ASP A N 1
ATOM 744 C CA . ASP A 1 90 ? 13.593 4.859 -10.497 1.00 86.94 90 ASP A CA 1
ATOM 745 C C . ASP A 1 90 ? 14.096 3.411 -10.524 1.00 86.94 90 ASP A C 1
ATOM 747 O O . ASP A 1 90 ? 14.688 2.967 -11.509 1.00 86.94 90 ASP A O 1
ATOM 751 N N . LYS A 1 91 ? 13.822 2.644 -9.463 1.00 86.31 91 LYS A N 1
ATOM 752 C CA . LYS A 1 91 ? 14.342 1.277 -9.308 1.00 86.31 91 LYS A CA 1
ATOM 753 C C . LYS A 1 91 ? 13.617 0.225 -10.138 1.00 86.31 91 LYS A C 1
ATOM 755 O O . LYS A 1 91 ? 14.208 -0.813 -10.417 1.00 86.31 91 LYS A O 1
ATOM 760 N N . HIS A 1 92 ? 12.344 0.440 -10.457 1.00 84.50 92 HIS A N 1
ATOM 761 C CA . HIS A 1 92 ? 11.494 -0.602 -11.038 1.00 84.50 92 HIS A CA 1
ATOM 762 C C . HIS A 1 92 ? 10.834 -0.215 -12.353 1.00 84.50 92 HIS A C 1
ATOM 764 O O . HIS A 1 92 ? 10.419 -1.105 -13.080 1.00 84.50 92 HIS A O 1
ATOM 770 N N . VAL A 1 93 ? 10.704 1.072 -12.664 1.00 83.19 93 VAL A N 1
ATOM 771 C CA . VAL A 1 93 ? 10.161 1.506 -13.955 1.00 83.19 93 VAL A CA 1
ATOM 772 C C . VAL A 1 93 ? 11.313 1.907 -14.865 1.00 83.19 93 VAL A C 1
ATOM 774 O O . VAL A 1 93 ? 11.557 1.227 -15.857 1.00 83.19 93 VAL A O 1
ATOM 777 N N . ARG A 1 94 ? 12.103 2.919 -14.476 1.00 83.19 94 ARG A N 1
ATOM 778 C CA . ARG A 1 94 ? 13.235 3.394 -15.295 1.00 83.19 94 ARG A CA 1
ATOM 779 C C . ARG A 1 94 ? 14.292 2.314 -15.519 1.00 83.19 94 ARG A C 1
ATOM 781 O O . ARG A 1 94 ? 14.752 2.139 -16.642 1.00 83.19 94 ARG A O 1
ATOM 788 N N . ALA A 1 95 ? 14.662 1.574 -14.472 1.00 82.00 95 ALA A N 1
ATOM 789 C CA . ALA A 1 95 ? 15.628 0.483 -14.604 1.00 82.00 95 ALA A CA 1
ATOM 790 C C . ALA A 1 95 ? 15.119 -0.632 -15.536 1.00 82.00 95 ALA A C 1
ATOM 792 O O . ALA A 1 95 ? 15.857 -1.108 -16.391 1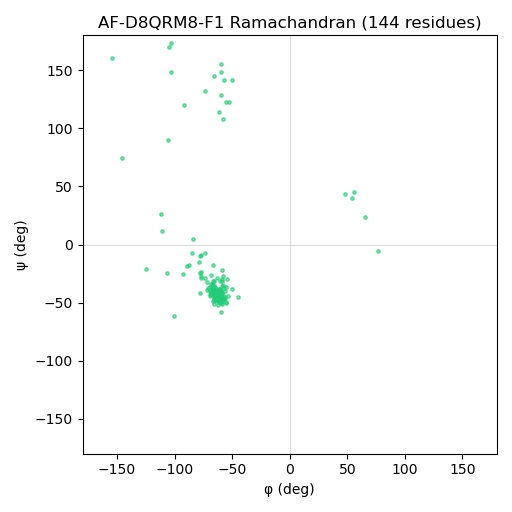.00 82.00 95 ALA A O 1
ATOM 793 N N . SER A 1 96 ? 13.840 -1.008 -15.432 1.00 78.88 96 SER A N 1
ATOM 794 C CA . SER A 1 96 ? 13.252 -2.050 -16.281 1.00 78.88 96 SER A CA 1
ATOM 795 C C . SER A 1 96 ? 13.153 -1.639 -17.754 1.00 78.88 96 SER A C 1
ATOM 797 O O . SER A 1 96 ? 13.319 -2.492 -18.627 1.00 78.88 96 SER A O 1
ATOM 799 N N . GLU A 1 97 ? 12.912 -0.355 -18.035 1.00 77.12 97 GLU A N 1
ATOM 800 C CA . GLU A 1 97 ? 12.965 0.211 -19.390 1.00 77.12 97 GLU A CA 1
ATOM 801 C C . GLU A 1 97 ? 14.391 0.177 -19.962 1.00 77.12 97 GLU A C 1
ATOM 803 O O . GLU A 1 97 ? 14.582 -0.243 -21.104 1.00 77.12 97 GLU A O 1
ATOM 808 N N . ALA A 1 98 ? 15.386 0.579 -19.165 1.00 77.88 98 ALA A N 1
ATOM 809 C CA . ALA A 1 98 ? 16.789 0.624 -19.574 1.00 77.88 98 ALA A CA 1
ATOM 810 C C . ALA A 1 98 ? 17.389 -0.772 -19.814 1.00 77.88 98 ALA A C 1
ATOM 812 O O . ALA A 1 98 ? 18.136 -0.966 -20.772 1.00 77.88 98 ALA A O 1
ATOM 813 N N . ASP A 1 99 ? 17.024 -1.749 -18.983 1.00 79.88 99 ASP A N 1
ATOM 814 C CA . ASP A 1 99 ? 17.548 -3.117 -19.045 1.00 79.88 99 ASP A CA 1
ATOM 815 C C . ASP A 1 99 ? 16.805 -4.008 -20.060 1.00 79.88 99 ASP A C 1
ATOM 817 O O . ASP A 1 99 ? 17.069 -5.209 -20.138 1.00 79.88 99 ASP A O 1
ATOM 821 N N . HIS A 1 100 ? 15.856 -3.451 -20.828 1.00 76.81 100 HIS A N 1
ATOM 822 C CA . HIS A 1 100 ? 14.983 -4.193 -21.747 1.00 76.81 100 HIS A CA 1
ATOM 823 C C . HIS A 1 100 ? 14.343 -5.433 -21.093 1.00 76.81 100 HIS A C 1
ATOM 825 O O . HIS A 1 100 ? 14.293 -6.515 -21.689 1.00 76.81 100 HIS A O 1
ATOM 831 N N . GLN A 1 101 ? 13.855 -5.284 -19.854 1.00 76.69 101 GLN A N 1
ATOM 832 C CA . GLN A 1 101 ? 13.174 -6.375 -19.161 1.00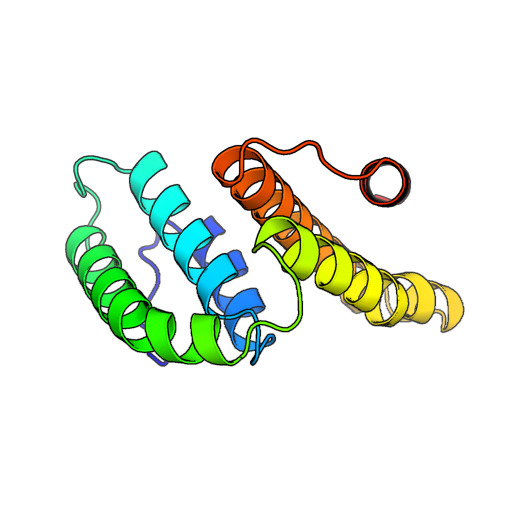 76.69 101 GLN A CA 1
ATOM 833 C C . GLN A 1 101 ? 11.941 -6.851 -19.935 1.00 76.69 101 GLN A C 1
ATOM 835 O O . GLN A 1 101 ? 11.329 -6.118 -20.717 1.00 76.69 101 GLN A O 1
ATOM 840 N N . ASP A 1 102 ? 11.559 -8.107 -19.707 1.00 81.50 102 ASP A N 1
ATOM 841 C CA . ASP A 1 102 ? 10.425 -8.701 -20.393 1.00 81.50 102 ASP A CA 1
ATOM 842 C C . ASP A 1 102 ? 9.123 -7.928 -20.120 1.00 81.50 102 ASP A C 1
ATOM 844 O O . ASP A 1 102 ? 8.886 -7.356 -19.050 1.00 81.50 102 ASP A O 1
ATOM 848 N N . ARG A 1 103 ? 8.234 -7.925 -21.119 1.00 82.25 103 ARG A N 1
ATOM 849 C CA . ARG A 1 103 ? 6.991 -7.139 -21.097 1.00 82.25 103 ARG A CA 1
ATOM 850 C C . ARG A 1 103 ? 6.125 -7.422 -19.864 1.00 82.25 103 ARG A C 1
ATOM 852 O O . ARG A 1 103 ? 5.400 -6.538 -19.412 1.00 82.25 103 ARG A O 1
ATOM 859 N N . ALA A 1 104 ? 6.190 -8.639 -19.320 1.00 85.06 104 ALA A N 1
ATOM 860 C CA . ALA A 1 104 ? 5.451 -9.026 -18.124 1.00 85.06 104 ALA A CA 1
ATOM 861 C C . ALA A 1 104 ? 5.975 -8.331 -16.856 1.00 85.06 104 ALA A C 1
ATOM 863 O O . ALA A 1 104 ? 5.169 -7.849 -16.054 1.00 85.06 104 ALA A O 1
ATOM 864 N N . SER A 1 105 ? 7.297 -8.229 -16.683 1.00 82.12 105 SER A N 1
ATOM 865 C CA . SER A 1 105 ? 7.900 -7.515 -15.550 1.00 82.12 105 SER A CA 1
ATOM 866 C C . SER A 1 105 ? 7.605 -6.021 -15.616 1.00 82.12 105 SER A C 1
ATOM 868 O O . SER A 1 105 ? 7.176 -5.443 -14.616 1.00 82.12 105 SER A O 1
ATOM 870 N N . LEU A 1 106 ? 7.719 -5.421 -16.806 1.00 83.50 106 LEU A N 1
ATOM 871 C CA . LEU A 1 106 ? 7.406 -4.006 -17.011 1.00 83.50 106 LEU A CA 1
ATOM 872 C C . LEU A 1 106 ? 5.923 -3.705 -16.726 1.00 83.50 106 LEU A C 1
ATOM 874 O O . LEU A 1 106 ? 5.598 -2.778 -15.987 1.00 83.50 106 LEU A O 1
ATOM 878 N N . ALA A 1 107 ? 5.008 -4.551 -17.212 1.00 85.62 107 ALA A N 1
ATOM 879 C CA . ALA A 1 107 ? 3.579 -4.416 -16.922 1.00 85.62 107 ALA A CA 1
ATOM 880 C C . ALA A 1 107 ? 3.269 -4.509 -15.416 1.00 85.62 107 ALA A C 1
ATOM 882 O O . ALA A 1 107 ? 2.425 -3.768 -14.905 1.00 85.62 107 ALA A O 1
ATOM 883 N N . LYS A 1 108 ? 3.964 -5.387 -14.681 1.00 85.00 108 LYS A N 1
ATOM 884 C CA . LYS A 1 108 ? 3.825 -5.512 -13.223 1.00 85.00 108 LYS A CA 1
ATOM 885 C C . LYS A 1 108 ? 4.370 -4.285 -12.482 1.00 85.00 108 LYS A C 1
ATOM 887 O O . LYS A 1 108 ? 3.749 -3.852 -11.506 1.00 85.00 108 LYS A O 1
ATOM 892 N N . ALA A 1 109 ? 5.498 -3.732 -12.928 1.00 85.19 109 ALA A N 1
ATOM 893 C CA . ALA A 1 109 ? 6.070 -2.510 -12.367 1.00 85.19 109 ALA A CA 1
ATOM 894 C C . ALA A 1 109 ? 5.110 -1.327 -12.543 1.00 85.19 109 ALA A C 1
ATOM 896 O O . ALA A 1 109 ? 4.769 -0.657 -11.571 1.00 85.19 109 ALA A O 1
ATOM 897 N N . TYR A 1 110 ? 4.563 -1.159 -13.747 1.00 86.06 110 TYR A N 1
ATOM 898 C CA . TYR A 1 110 ? 3.541 -0.158 -14.041 1.00 86.06 110 TYR A CA 1
ATOM 899 C C . TYR A 1 110 ? 2.259 -0.348 -13.224 1.00 86.06 110 TYR A C 1
ATOM 901 O O . TYR A 1 110 ? 1.740 0.613 -12.658 1.00 86.06 110 TYR A O 1
ATOM 909 N N . GLN A 1 111 ? 1.753 -1.578 -13.094 1.00 86.44 111 GLN A N 1
ATOM 910 C CA . GLN A 1 111 ? 0.584 -1.845 -12.250 1.00 86.44 111 GLN A CA 1
ATOM 911 C C . GLN A 1 111 ? 0.832 -1.436 -10.793 1.00 86.44 111 GLN A C 1
ATOM 913 O O . GLN A 1 111 ? -0.039 -0.849 -10.151 1.00 86.44 111 GLN A O 1
ATOM 918 N N . THR A 1 112 ? 2.017 -1.748 -10.271 1.00 87.19 112 THR A N 1
ATOM 919 C CA . THR A 1 112 ? 2.395 -1.391 -8.902 1.00 87.19 112 THR A CA 1
ATOM 920 C C . THR A 1 112 ? 2.546 0.120 -8.753 1.00 87.19 112 THR A C 1
ATOM 922 O O . THR A 1 112 ? 2.010 0.675 -7.800 1.00 87.19 112 THR A O 1
ATOM 925 N N . ALA A 1 113 ? 3.189 0.796 -9.710 1.00 87.50 113 ALA A N 1
ATOM 926 C CA . ALA A 1 113 ? 3.312 2.250 -9.723 1.00 87.50 113 ALA A CA 1
ATOM 927 C C . ALA A 1 113 ? 1.933 2.929 -9.685 1.00 87.50 113 ALA A C 1
ATOM 929 O O . ALA A 1 113 ? 1.719 3.809 -8.859 1.00 87.50 113 ALA A O 1
ATOM 930 N N . GLY A 1 114 ? 0.963 2.458 -10.477 1.00 87.81 114 GLY A N 1
ATOM 931 C CA . GLY A 1 114 ? -0.411 2.969 -10.427 1.00 87.81 114 GLY A CA 1
ATOM 932 C C . GLY A 1 114 ? -1.043 2.865 -9.033 1.00 87.81 114 GLY A C 1
ATOM 933 O O . GLY A 1 114 ? -1.570 3.845 -8.521 1.00 87.81 114 GLY A O 1
ATOM 934 N N . ILE A 1 115 ? -0.908 1.711 -8.370 1.00 88.56 115 ILE A N 1
ATOM 935 C CA . ILE A 1 115 ? -1.412 1.519 -6.998 1.00 88.56 115 ILE A CA 1
ATOM 936 C C . ILE A 1 115 ? -0.728 2.474 -6.013 1.00 88.56 115 ILE A C 1
ATOM 938 O O . ILE A 1 115 ? -1.385 3.051 -5.150 1.00 88.56 115 ILE A O 1
ATOM 942 N N . LEU A 1 116 ? 0.591 2.643 -6.120 1.00 88.56 116 LEU A N 1
ATOM 943 C CA . LEU A 1 116 ? 1.334 3.547 -5.243 1.00 88.56 116 LEU A CA 1
ATOM 944 C C . LEU A 1 116 ? 0.937 5.008 -5.461 1.00 88.56 116 LEU A C 1
ATOM 946 O O . LEU A 1 116 ? 0.881 5.769 -4.499 1.00 88.56 116 LEU A O 1
ATOM 950 N N . PHE A 1 117 ? 0.619 5.390 -6.696 1.00 88.50 117 PHE A N 1
ATOM 951 C CA . PHE A 1 117 ? 0.108 6.720 -7.001 1.00 88.50 117 PHE A CA 1
ATOM 952 C C . PHE A 1 117 ? -1.279 6.964 -6.387 1.00 88.50 117 PHE A C 1
ATOM 954 O O . PHE A 1 117 ? -1.528 8.033 -5.824 1.00 88.50 117 PHE A O 1
ATOM 961 N N . ASP A 1 118 ? -2.165 5.967 -6.431 1.00 89.38 118 ASP A N 1
ATOM 962 C CA . ASP A 1 118 ? -3.485 6.050 -5.798 1.00 89.38 118 ASP A CA 1
ATOM 963 C C . ASP A 1 118 ? -3.368 6.217 -4.273 1.00 89.38 118 ASP A C 1
ATOM 965 O O . ASP A 1 118 ? -4.023 7.083 -3.683 1.00 89.38 118 ASP A O 1
ATOM 969 N N . VAL A 1 119 ? -2.479 5.439 -3.641 1.00 89.50 119 VAL A N 1
ATOM 970 C CA . VAL A 1 119 ? -2.164 5.565 -2.208 1.00 89.50 119 VAL A CA 1
ATOM 971 C C . VAL A 1 119 ? -1.618 6.960 -1.909 1.00 89.50 119 VAL A C 1
ATOM 973 O O . VAL A 1 119 ? -2.115 7.620 -1.000 1.00 89.50 119 VAL A O 1
ATOM 976 N N . LEU A 1 120 ? -0.642 7.440 -2.688 1.00 89.31 120 LEU A N 1
ATOM 977 C CA . LEU A 1 120 ? -0.072 8.776 -2.522 1.00 89.31 120 LEU A CA 1
ATOM 978 C C . LEU A 1 120 ? -1.150 9.856 -2.581 1.00 89.31 120 LEU A C 1
ATOM 980 O O . LEU A 1 120 ? -1.247 10.674 -1.674 1.00 89.31 120 LEU A O 1
ATOM 984 N N . THR A 1 121 ? -1.998 9.825 -3.604 1.00 87.25 121 THR A N 1
ATOM 985 C CA . THR A 1 121 ? -3.071 10.809 -3.771 1.00 87.25 121 THR A CA 1
ATOM 986 C C . THR A 1 121 ? -4.034 10.791 -2.583 1.00 87.25 121 THR A C 1
ATOM 988 O O . THR A 1 121 ? -4.462 11.847 -2.116 1.00 87.25 121 THR A O 1
ATOM 991 N N . SER A 1 122 ? -4.362 9.604 -2.064 1.00 87.44 122 SER A N 1
ATOM 992 C CA . SER A 1 122 ? -5.205 9.458 -0.875 1.00 87.44 122 SER A CA 1
ATOM 993 C C . SER A 1 122 ? -4.559 10.066 0.370 1.00 87.44 122 SER A C 1
ATOM 995 O O . SER A 1 122 ? -5.205 10.832 1.082 1.00 87.44 122 SER A O 1
ATOM 997 N N . VAL A 1 123 ? -3.285 9.755 0.617 1.00 86.56 123 VAL A N 1
ATOM 998 C CA . VAL A 1 123 ? -2.536 10.250 1.781 1.00 86.56 123 VAL A CA 1
ATOM 999 C C . VAL A 1 123 ? -2.350 11.765 1.702 1.00 86.56 123 VAL A C 1
ATOM 1001 O O . VAL A 1 123 ? -2.598 12.474 2.670 1.00 86.56 123 VAL A O 1
ATOM 1004 N N . THR A 1 124 ? -1.999 12.294 0.529 1.00 86.19 124 THR A N 1
ATOM 1005 C CA . THR A 1 124 ? -1.850 13.737 0.309 1.00 86.19 124 THR A CA 1
ATOM 1006 C C . THR A 1 124 ? -3.147 14.501 0.582 1.00 86.19 124 THR A C 1
ATOM 1008 O O . THR A 1 124 ? -3.111 15.558 1.208 1.00 86.19 124 THR A O 1
ATOM 1011 N N . ARG A 1 125 ? -4.304 13.947 0.190 1.00 82.88 125 ARG A N 1
ATOM 1012 C CA . ARG A 1 125 ? -5.615 14.532 0.516 1.00 82.88 125 ARG A CA 1
ATOM 1013 C C . ARG A 1 125 ? -5.909 14.517 2.015 1.00 82.88 125 ARG A C 1
ATOM 1015 O O . ARG A 1 125 ? -6.467 15.485 2.518 1.00 82.88 125 ARG A O 1
ATOM 1022 N N . GLN A 1 126 ? -5.548 13.442 2.715 1.00 80.50 126 GLN A N 1
ATOM 1023 C CA . GLN A 1 126 ? -5.740 13.319 4.166 1.00 80.50 126 GLN A CA 1
ATOM 1024 C C . GLN A 1 126 ? -4.852 14.292 4.951 1.00 80.50 126 GLN A C 1
ATOM 1026 O O . GLN A 1 126 ? -5.312 14.871 5.931 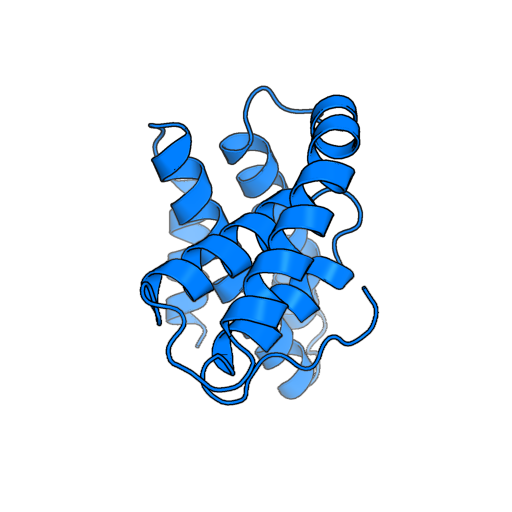1.00 80.50 126 GLN A O 1
ATOM 1031 N N . ASP A 1 127 ? -3.635 14.546 4.463 1.00 77.50 127 ASP A N 1
ATOM 1032 C CA . ASP A 1 127 ? -2.718 15.561 4.998 1.00 77.50 127 ASP A CA 1
ATOM 1033 C C . ASP A 1 127 ? -3.145 17.008 4.651 1.00 77.50 127 ASP A C 1
ATOM 1035 O O . ASP A 1 127 ? -2.532 17.961 5.134 1.00 77.50 127 ASP A O 1
ATOM 1039 N N . GLY A 1 128 ? -4.170 17.203 3.807 1.00 71.31 128 GLY A N 1
ATOM 1040 C CA . GLY A 1 128 ? -4.590 18.526 3.325 1.00 71.31 128 GLY A CA 1
ATOM 1041 C C . GLY A 1 128 ? -3.545 19.221 2.442 1.00 71.31 128 GLY A C 1
ATOM 1042 O O . GLY A 1 128 ? -3.529 20.449 2.357 1.00 71.31 128 GLY A O 1
ATOM 1043 N N . ALA A 1 129 ? -2.655 18.446 1.820 1.00 71.31 129 ALA A N 1
ATOM 1044 C CA . ALA A 1 129 ? -1.543 18.923 1.006 1.00 71.31 129 ALA A CA 1
ATOM 1045 C C . ALA A 1 129 ? -1.826 18.769 -0.503 1.00 71.31 129 ALA A C 1
ATOM 1047 O O . ALA A 1 129 ? -2.821 18.170 -0.914 1.00 71.31 129 ALA A O 1
ATOM 1048 N N . GLU A 1 130 ? -0.927 19.293 -1.339 1.00 69.50 130 GLU A N 1
ATOM 1049 C CA . GLU A 1 130 ? -0.936 19.090 -2.793 1.00 69.50 130 GLU A CA 1
ATOM 1050 C C . GLU A 1 130 ? 0.125 18.064 -3.212 1.00 69.50 130 GLU A C 1
ATOM 1052 O O . GLU A 1 130 ? 1.173 17.921 -2.574 1.00 69.50 130 GLU A O 1
ATOM 1057 N N . VAL A 1 131 ? -0.157 17.312 -4.282 1.00 69.12 131 VAL A N 1
ATOM 1058 C CA . VAL A 1 131 ? 0.799 16.348 -4.843 1.00 69.12 131 VAL A CA 1
ATOM 1059 C C . VAL A 1 131 ? 1.889 17.128 -5.575 1.00 69.12 131 VAL A C 1
ATOM 1061 O O . VAL A 1 131 ? 1.580 18.010 -6.371 1.00 69.12 131 VAL A O 1
ATOM 1064 N N . ASP A 1 132 ? 3.155 16.793 -5.319 1.00 76.19 132 ASP A N 1
ATOM 1065 C CA . ASP A 1 132 ? 4.290 17.456 -5.955 1.00 76.19 132 ASP A CA 1
ATOM 1066 C C . ASP A 1 132 ? 4.219 17.361 -7.493 1.00 76.19 132 ASP A C 1
ATOM 1068 O O . ASP A 1 132 ? 3.845 16.330 -8.064 1.00 76.19 132 ASP A O 1
ATOM 1072 N N . SER A 1 133 ? 4.608 18.449 -8.160 1.00 74.12 133 SER A N 1
ATOM 1073 C CA . SER A 1 133 ? 4.598 18.582 -9.621 1.00 74.12 133 SER A CA 1
ATOM 1074 C C . SER A 1 133 ? 5.448 17.512 -10.312 1.00 74.12 133 SER A C 1
ATOM 1076 O O . SER A 1 133 ? 5.082 17.031 -11.383 1.00 74.12 133 SER A O 1
ATOM 1078 N N . GLU A 1 134 ? 6.558 17.100 -9.698 1.00 74.94 134 GLU A N 1
ATOM 1079 C CA . GLU A 1 134 ? 7.424 16.042 -10.218 1.00 74.94 134 GLU A CA 1
ATOM 1080 C C . GLU A 1 134 ? 6.717 14.681 -10.192 1.00 74.94 134 GLU A C 1
ATOM 1082 O O . GLU A 1 134 ? 6.821 13.895 -11.134 1.00 74.94 134 GLU A O 1
ATOM 1087 N N . VAL A 1 135 ? 5.927 14.414 -9.151 1.00 73.00 135 VAL A N 1
ATOM 1088 C CA . VAL A 1 135 ? 5.168 13.164 -9.043 1.00 73.00 135 VAL A CA 1
ATOM 1089 C C . VAL A 1 135 ? 4.002 13.139 -10.030 1.00 73.00 135 VAL A C 1
ATOM 1091 O O . VAL A 1 135 ? 3.760 12.114 -10.670 1.00 73.00 135 VAL A O 1
ATOM 1094 N N . LEU A 1 136 ? 3.328 14.276 -10.225 1.00 75.38 136 LEU A N 1
ATOM 1095 C CA . LEU A 1 136 ? 2.328 14.428 -11.284 1.00 75.38 136 LEU A CA 1
ATOM 1096 C C . LEU A 1 136 ? 2.946 14.208 -12.670 1.00 75.38 136 LEU A C 1
ATOM 1098 O O . LEU A 1 136 ? 2.356 13.515 -13.496 1.00 75.38 136 LEU A O 1
ATOM 1102 N N . PHE A 1 137 ? 4.150 14.727 -12.916 1.00 74.44 137 PHE A N 1
ATOM 1103 C CA . PHE A 1 137 ? 4.865 14.507 -14.170 1.00 74.44 137 PHE A CA 1
ATOM 1104 C C . PHE A 1 137 ? 5.213 13.027 -14.385 1.00 74.44 137 PHE A C 1
ATOM 1106 O O . PHE A 1 137 ? 4.925 12.485 -15.451 1.00 74.44 137 PHE A O 1
ATOM 1113 N N . LEU A 1 138 ? 5.748 12.338 -13.370 1.00 73.62 138 LEU A N 1
ATOM 1114 C CA . LEU A 1 138 ? 6.014 10.894 -13.437 1.00 73.62 138 LEU A CA 1
ATOM 1115 C C . LEU A 1 138 ? 4.739 10.083 -13.707 1.00 73.62 138 LEU A C 1
ATOM 1117 O O . LEU A 1 138 ? 4.780 9.096 -14.438 1.00 73.62 138 LEU A O 1
ATOM 1121 N N . PHE A 1 139 ? 3.598 10.503 -13.156 1.00 73.19 139 PHE A N 1
ATOM 1122 C CA . PHE A 1 139 ? 2.311 9.879 -13.447 1.00 73.19 139 PHE A CA 1
ATOM 1123 C C . PHE A 1 139 ? 1.844 10.131 -14.886 1.00 73.19 139 PHE A C 1
ATOM 1125 O O . PHE A 1 139 ? 1.371 9.207 -15.540 1.00 73.19 139 PHE A O 1
ATOM 1132 N N . VAL A 1 140 ? 2.006 11.346 -15.416 1.00 70.94 140 VAL A N 1
ATOM 1133 C CA . VAL A 1 140 ? 1.700 11.640 -16.827 1.00 70.94 140 VAL A CA 1
ATOM 1134 C C . VAL A 1 140 ? 2.575 10.795 -17.755 1.00 70.94 140 VAL A C 1
ATOM 1136 O O . VAL A 1 140 ? 2.056 10.207 -18.700 1.00 70.94 140 VAL A O 1
ATOM 1139 N N . VAL A 1 141 ? 3.871 10.655 -17.457 1.00 67.94 141 VAL A N 1
ATOM 1140 C CA . VAL A 1 141 ? 4.774 9.757 -18.197 1.00 67.94 141 VAL A CA 1
ATOM 1141 C C . VAL A 1 141 ? 4.287 8.307 -18.117 1.00 67.94 141 VAL A C 1
ATOM 1143 O O . VAL A 1 141 ? 4.190 7.646 -19.146 1.00 67.94 141 VAL A O 1
ATOM 1146 N N . TYR A 1 142 ? 3.894 7.837 -16.930 1.00 63.66 142 TYR A N 1
ATOM 1147 C CA . TYR A 1 142 ? 3.281 6.518 -16.744 1.00 63.66 142 TYR A CA 1
ATOM 1148 C C . TYR A 1 142 ? 2.015 6.317 -17.597 1.00 63.66 142 TYR A C 1
ATOM 1150 O O . TYR A 1 142 ? 1.879 5.283 -18.246 1.00 63.66 142 TYR A O 1
ATOM 1158 N N . VAL A 1 143 ? 1.092 7.287 -17.617 1.00 65.12 143 VAL A N 1
ATOM 1159 C CA . VAL A 1 143 ? -0.153 7.202 -18.402 1.00 65.12 143 VAL A CA 1
ATOM 1160 C C . VAL A 1 143 ? 0.139 7.168 -19.903 1.00 65.12 143 VAL A C 1
ATOM 1162 O O . VAL A 1 143 ? -0.552 6.463 -20.629 1.00 65.12 143 VAL A O 1
ATOM 1165 N N . LEU A 1 144 ? 1.157 7.899 -20.364 1.00 59.88 144 LEU A N 1
ATOM 1166 C CA . LEU A 1 144 ? 1.561 7.930 -21.772 1.00 59.88 144 LEU A CA 1
ATOM 1167 C C . LEU A 1 144 ? 2.354 6.688 -22.214 1.00 59.88 144 LEU A C 1
ATOM 1169 O O . LEU A 1 144 ? 2.381 6.389 -23.404 1.00 59.88 144 LEU A O 1
ATOM 1173 N N . ALA A 1 145 ? 3.003 5.980 -21.286 1.00 58.38 145 ALA A N 1
ATOM 1174 C CA . ALA A 1 145 ? 3.796 4.780 -21.569 1.00 58.38 145 ALA A CA 1
ATOM 1175 C C . ALA A 1 145 ? 2.969 3.477 -21.618 1.00 58.38 145 ALA A C 1
ATOM 1177 O O . ALA A 1 145 ? 3.505 2.416 -21.950 1.00 58.38 145 ALA A O 1
ATOM 1178 N N . LYS A 1 146 ? 1.683 3.542 -21.263 1.00 53.00 146 LYS A N 1
ATOM 1179 C CA . LYS A 1 146 ? 0.761 2.402 -21.202 1.00 53.00 146 LYS A CA 1
ATOM 1180 C C . LYS A 1 146 ? -0.008 2.211 -22.507 1.00 53.00 146 LYS A C 1
ATOM 1182 O O . LYS A 1 146 ? -0.193 1.031 -22.888 1.00 53.00 146 LYS A O 1
#